Protein AF-A0A2V8TDW8-F1 (afdb_monomer_lite)

Secondary structure (DSSP, 8-state):
---SEEE----TTSSHHHHHHHHGGGTT-EEE------TTHHHHHTT-TTHHHHHHHHHHHHHHHHHHHHHH--SS---EEESS-TT--PPPHHHHHHHHHHHHHHHHT--SSEEEEE--TT--TTT-HHHHHHHHHHHHT--SEEEEE--GGG--

Radius of gyration: 25.68 Å; chains: 1; bounding box: 49×42×67 Å

Sequence (156 aa):
MKFKFLAVEGPIGVGKTSLVERLAPRFDARQVMENVENPFLEDFYRDRPAAAFQAQLFFLLNRYHQQRELAQSDLFQQLTIADYLFAKDKISEAYINEVNKAYNHFFFHYDATSLLVIDTTDIDFVQREADMDDLVERIESMDRGVQYYVPLGSRE

Structure (mmCIF, N/CA/C/O backbone):
data_AF-A0A2V8TDW8-F1
#
_entry.id   AF-A0A2V8TDW8-F1
#
loop_
_atom_site.group_PDB
_atom_site.id
_atom_site.type_symbol
_atom_site.label_atom_id
_atom_site.label_alt_id
_atom_site.label_comp_id
_atom_site.label_asym_id
_atom_site.label_entity_id
_atom_site.label_seq_id
_atom_site.pdbx_PDB_ins_code
_atom_site.Cartn_x
_atom_site.Cartn_y
_atom_site.Cartn_z
_atom_site.occupancy
_atom_site.B_iso_or_equiv
_atom_site.auth_seq_id
_atom_site.auth_comp_id
_atom_site.auth_asym_id
_atom_site.auth_atom_id
_atom_site.pdbx_PDB_model_num
ATOM 1 N N . MET A 1 1 ? -13.992 -15.525 24.371 1.00 58.62 1 MET A N 1
ATOM 2 C CA . MET A 1 1 ? -14.836 -14.493 23.716 1.00 58.62 1 MET A CA 1
ATOM 3 C C . MET A 1 1 ? -15.360 -15.029 22.384 1.00 58.62 1 MET A C 1
ATOM 5 O O . MET A 1 1 ? -14.726 -15.919 21.836 1.00 58.62 1 MET A O 1
ATOM 9 N N . LYS A 1 2 ? -16.496 -14.528 21.868 1.00 69.00 2 LYS A N 1
ATOM 10 C CA . LYS A 1 2 ? -17.091 -14.982 20.586 1.00 69.00 2 LYS A CA 1
ATOM 11 C C . LYS A 1 2 ? -16.354 -14.481 19.327 1.00 69.00 2 LYS A C 1
ATOM 13 O O . LYS A 1 2 ? -16.653 -14.957 18.241 1.00 69.00 2 LYS A O 1
ATOM 18 N N . PHE A 1 3 ? -15.408 -13.550 19.456 1.00 74.44 3 PHE A N 1
ATOM 19 C CA . PHE A 1 3 ? -14.618 -12.996 18.352 1.00 74.44 3 PHE A CA 1
ATOM 20 C C . PHE A 1 3 ? -13.190 -12.673 18.823 1.00 74.44 3 PHE A C 1
ATOM 22 O O . PHE A 1 3 ? -12.990 -12.380 20.002 1.00 74.44 3 PHE A O 1
ATOM 29 N N . LYS A 1 4 ? -12.212 -12.753 17.906 1.00 82.44 4 LYS A N 1
ATOM 30 C CA . LYS A 1 4 ? -10.792 -12.419 18.151 1.00 82.44 4 LYS A CA 1
ATOM 31 C C . LYS A 1 4 ? -10.419 -10.988 17.731 1.00 82.44 4 LYS A C 1
ATOM 33 O O . LYS A 1 4 ? -9.467 -10.429 18.265 1.00 82.44 4 LYS A O 1
ATOM 38 N N . PHE A 1 5 ? -11.178 -10.398 16.807 1.00 86.31 5 PHE A N 1
ATOM 39 C CA . PHE A 1 5 ? -10.908 -9.082 16.226 1.00 86.31 5 PHE A CA 1
ATOM 40 C C . PHE A 1 5 ? -12.135 -8.177 16.342 1.00 86.31 5 PHE A C 1
ATOM 42 O O . PHE A 1 5 ? -13.250 -8.608 16.043 1.00 86.31 5 PHE A O 1
ATOM 49 N N . LEU A 1 6 ? -11.914 -6.929 16.748 1.00 90.25 6 LEU A N 1
ATOM 50 C CA . LEU A 1 6 ? -12.888 -5.842 16.752 1.00 90.25 6 LEU A CA 1
ATOM 51 C C . LEU A 1 6 ? -12.308 -4.681 15.938 1.00 90.25 6 LEU A C 1
ATOM 53 O O . LEU A 1 6 ? -11.252 -4.166 16.286 1.00 90.25 6 LEU A O 1
ATOM 57 N N . ALA A 1 7 ? -12.983 -4.264 14.873 1.00 90.44 7 ALA A N 1
ATOM 58 C CA . ALA A 1 7 ? -12.588 -3.101 14.081 1.00 90.44 7 ALA A CA 1
ATOM 59 C C . ALA A 1 7 ? -13.579 -1.955 14.311 1.00 90.44 7 ALA A C 1
ATOM 61 O O . ALA A 1 7 ? -14.791 -2.173 14.308 1.00 90.44 7 ALA A O 1
ATOM 62 N N . VAL A 1 8 ? -13.066 -0.743 14.508 1.00 91.62 8 VAL A N 1
ATOM 63 C CA . VAL A 1 8 ? -13.853 0.488 14.607 1.00 91.62 8 VAL A CA 1
ATOM 64 C C . VAL A 1 8 ? -13.829 1.175 13.245 1.00 91.62 8 VAL A C 1
ATOM 66 O O . VAL A 1 8 ? -12.777 1.595 12.779 1.00 91.62 8 VAL A O 1
ATOM 69 N N . GLU A 1 9 ? -14.989 1.304 12.605 1.00 88.50 9 GLU A N 1
ATOM 70 C CA . GLU A 1 9 ? -15.131 1.966 11.305 1.00 88.50 9 GLU A CA 1
ATOM 71 C C . GLU A 1 9 ? -15.875 3.301 11.443 1.00 88.50 9 GLU A C 1
ATOM 73 O O . GLU A 1 9 ? -16.694 3.492 12.342 1.00 88.50 9 GLU A O 1
ATOM 78 N N . GLY A 1 10 ? -15.582 4.243 10.548 1.00 83.50 10 GLY A N 1
ATOM 79 C CA . GLY A 1 10 ? -16.252 5.535 10.493 1.00 83.50 10 GLY A CA 1
ATOM 80 C C . GLY A 1 10 ? -15.436 6.619 9.780 1.00 83.50 10 GLY A C 1
ATOM 81 O O . GLY A 1 10 ? -14.242 6.426 9.504 1.00 83.50 10 GLY A O 1
ATOM 82 N N . PRO A 1 11 ? -16.052 7.784 9.509 1.00 81.50 11 PRO A N 1
ATOM 83 C CA . PRO A 1 11 ? -15.409 8.904 8.826 1.00 81.50 11 PRO A CA 1
ATOM 84 C C . PRO A 1 11 ? -14.092 9.354 9.473 1.00 81.50 11 PRO A C 1
ATOM 86 O O . PRO A 1 11 ? -13.820 9.109 10.655 1.00 81.50 11 PRO A O 1
ATOM 89 N N . ILE A 1 12 ? -13.247 10.029 8.695 1.00 77.44 12 ILE A N 1
ATOM 90 C CA . ILE A 1 12 ? -12.029 10.665 9.213 1.00 77.44 12 ILE A CA 1
ATOM 91 C C . ILE A 1 12 ? -12.432 11.730 10.246 1.00 77.44 12 ILE A C 1
ATOM 93 O O . ILE A 1 12 ? -13.416 12.439 10.062 1.00 77.44 12 ILE A O 1
ATOM 97 N N . GLY A 1 13 ? -11.703 11.803 11.363 1.00 81.62 13 GLY A N 1
ATOM 98 C CA . GLY A 1 13 ? -11.941 12.798 12.416 1.00 81.62 13 GLY A CA 1
ATOM 99 C C . GLY A 1 13 ? -13.074 12.489 13.407 1.00 81.62 13 GLY A C 1
ATOM 100 O O . GLY A 1 13 ? -13.236 13.229 14.367 1.00 81.62 13 GLY A O 1
ATOM 101 N N . VAL A 1 14 ? -13.821 11.385 13.255 1.00 89.88 14 VAL A N 1
ATOM 102 C CA . VAL A 1 14 ? -14.959 11.054 14.150 1.00 89.88 14 VAL A CA 1
ATOM 103 C C . VAL A 1 14 ? -14.551 10.503 15.534 1.00 89.88 14 VAL A C 1
ATOM 105 O O . VAL A 1 14 ? -15.405 10.266 16.383 1.00 89.88 14 VAL A O 1
ATOM 108 N N . GLY A 1 15 ? -13.253 10.286 15.782 1.00 91.31 15 GLY A N 1
ATOM 109 C CA . GLY A 1 15 ? -12.737 9.818 17.081 1.00 91.31 15 GLY A CA 1
ATOM 110 C C . GLY A 1 15 ? -12.523 8.303 17.217 1.00 91.31 15 GLY A C 1
ATOM 111 O O . GLY A 1 15 ? -12.530 7.784 18.331 1.00 91.31 15 GLY A O 1
ATOM 112 N N . LYS A 1 16 ? -12.313 7.583 16.106 1.00 93.88 16 LYS A N 1
ATOM 113 C CA . LYS A 1 16 ? -12.060 6.125 16.099 1.00 93.88 16 LYS A CA 1
ATOM 114 C C . LYS A 1 16 ? -10.860 5.728 16.959 1.00 93.88 16 LYS A C 1
ATOM 116 O O . LYS A 1 16 ? -10.993 4.883 17.838 1.00 93.88 16 LYS A O 1
ATOM 121 N N . THR A 1 17 ? -9.729 6.397 16.747 1.00 93.25 17 THR A N 1
ATOM 122 C CA . THR A 1 17 ? -8.476 6.200 17.486 1.00 93.25 17 THR A CA 1
ATOM 123 C C . THR A 1 17 ? -8.711 6.343 18.991 1.00 93.25 17 THR A C 1
ATOM 125 O O . THR A 1 17 ? -8.442 5.418 19.752 1.00 93.25 17 THR A O 1
ATOM 128 N N . SER A 1 18 ? -9.384 7.418 19.414 1.00 94.44 18 SER A N 1
ATOM 129 C CA . SER A 1 18 ? -9.733 7.641 20.823 1.00 94.44 18 SER A CA 1
ATOM 130 C C . SER A 1 18 ? -10.680 6.587 21.404 1.00 94.44 18 SER A C 1
ATOM 132 O O . SER A 1 18 ? -10.628 6.302 22.602 1.00 94.44 18 SER A O 1
ATOM 134 N N . LEU A 1 19 ? -11.572 6.004 20.595 1.00 95.19 19 LEU A N 1
ATOM 135 C CA . LEU A 1 19 ? -12.425 4.903 21.041 1.00 95.19 19 LEU A CA 1
ATOM 136 C C . LEU A 1 19 ? -11.599 3.634 21.294 1.00 95.19 19 LEU A C 1
ATOM 138 O O . LEU A 1 19 ? -11.787 2.989 22.327 1.00 95.19 19 LEU A O 1
ATOM 142 N N . VAL A 1 20 ? -10.665 3.303 20.400 1.00 95.00 20 VAL A N 1
ATOM 143 C CA . VAL A 1 20 ? -9.769 2.145 20.551 1.00 95.00 20 VAL A CA 1
ATOM 144 C C . VAL A 1 20 ? -8.869 2.291 21.776 1.00 95.00 20 VAL A C 1
ATOM 146 O O . VAL A 1 20 ? -8.826 1.373 22.597 1.00 95.00 20 VAL A O 1
ATOM 149 N N . GLU A 1 21 ? -8.252 3.459 21.973 1.00 95.06 21 GLU A N 1
ATOM 150 C CA . GLU A 1 21 ? -7.402 3.764 23.139 1.00 95.06 21 GLU A CA 1
ATOM 151 C C . GLU A 1 21 ? -8.137 3.583 24.470 1.00 95.06 21 GLU A C 1
ATOM 153 O O . GLU A 1 21 ? -7.556 3.141 25.459 1.00 95.06 21 GLU A O 1
ATOM 158 N N . ARG A 1 22 ? -9.436 3.910 24.5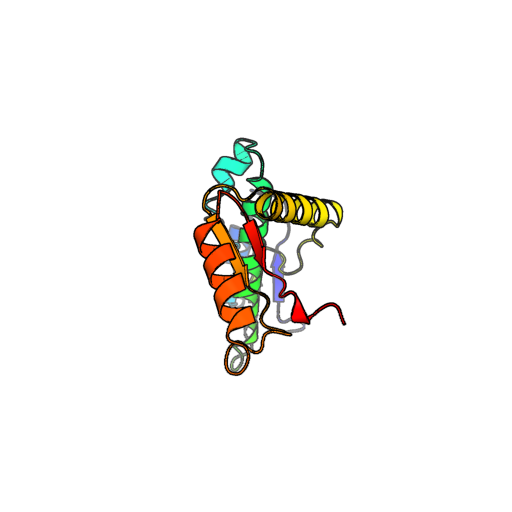10 1.00 95.44 22 ARG A N 1
ATOM 159 C CA . ARG A 1 22 ? -10.267 3.784 25.718 1.00 95.44 22 ARG A CA 1
ATOM 160 C C . ARG A 1 22 ? -10.811 2.375 25.931 1.00 95.44 22 ARG A C 1
ATOM 162 O O . ARG A 1 22 ? -11.040 1.985 27.077 1.00 95.44 22 ARG A O 1
ATOM 169 N N . LEU A 1 23 ? -11.086 1.634 24.857 1.00 94.19 23 LEU A N 1
ATOM 170 C CA . LEU A 1 23 ? -11.641 0.282 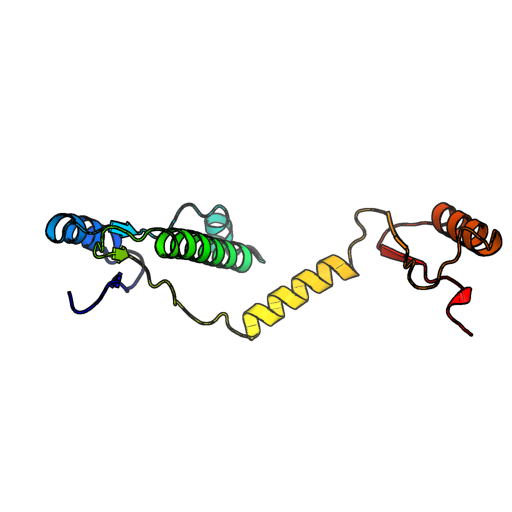24.941 1.00 94.19 23 LEU A CA 1
ATOM 171 C C . LEU A 1 23 ? -10.572 -0.754 25.262 1.00 94.19 23 LEU A C 1
ATOM 1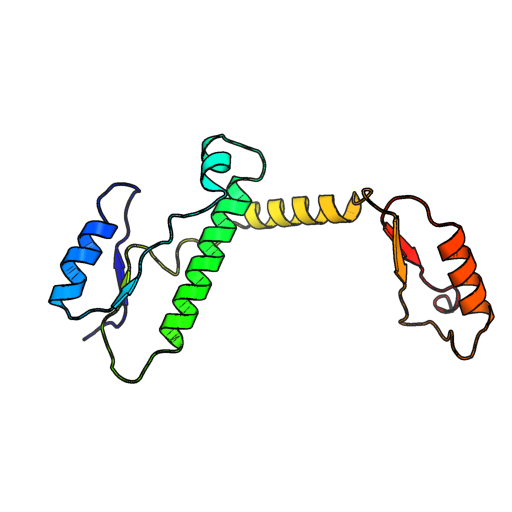73 O O . LEU A 1 23 ? -10.813 -1.625 26.093 1.00 94.19 23 LEU A O 1
ATOM 177 N N . ALA A 1 24 ? -9.403 -0.662 24.638 1.00 92.75 24 ALA A N 1
ATOM 178 C CA . ALA A 1 24 ? -8.405 -1.715 24.730 1.00 92.75 24 ALA A CA 1
ATOM 179 C C . ALA A 1 24 ? -7.919 -2.019 26.160 1.00 92.75 24 ALA A C 1
ATOM 181 O O . ALA A 1 24 ? -7.914 -3.197 26.517 1.00 92.75 24 ALA A O 1
ATOM 182 N N . PRO A 1 25 ? -7.642 -1.032 27.038 1.00 92.25 25 PRO A N 1
ATOM 183 C CA . PRO A 1 25 ? -7.264 -1.314 28.425 1.00 92.25 25 PRO A CA 1
ATOM 184 C C . PRO A 1 25 ? -8.353 -2.034 29.232 1.00 92.25 25 PRO A C 1
ATOM 186 O O . PRO A 1 25 ? -8.050 -2.765 30.167 1.00 92.25 25 PRO A O 1
ATOM 189 N N . ARG A 1 26 ? -9.636 -1.851 28.883 1.00 93.00 26 ARG A N 1
ATOM 190 C CA . ARG A 1 26 ? -10.767 -2.469 29.603 1.00 93.00 26 ARG A CA 1
ATOM 191 C C . ARG A 1 26 ? -10.926 -3.955 29.307 1.00 93.00 26 ARG A C 1
ATOM 193 O O . ARG A 1 26 ? -11.532 -4.666 30.101 1.00 93.00 26 ARG A O 1
ATOM 200 N N . PHE A 1 27 ? -10.431 -4.395 28.156 1.00 89.75 27 PHE A N 1
ATOM 201 C CA . PHE A 1 27 ? -10.498 -5.787 27.723 1.00 89.75 27 PHE A CA 1
ATOM 202 C C . PHE A 1 27 ? -9.142 -6.480 27.768 1.00 89.75 27 PHE A C 1
ATOM 204 O O . PHE A 1 27 ? -9.064 -7.616 27.309 1.00 89.75 27 PHE A O 1
ATOM 211 N N . ASP A 1 28 ? -8.113 -5.793 28.283 1.00 88.38 28 ASP A N 1
ATOM 212 C CA . ASP A 1 28 ? -6.717 -6.197 28.136 1.00 88.38 28 ASP A CA 1
ATOM 213 C C . ASP A 1 28 ? -6.467 -6.632 26.688 1.00 88.38 28 ASP A C 1
ATOM 215 O O . ASP A 1 28 ? -6.198 -7.792 26.407 1.00 88.38 28 ASP A O 1
ATOM 219 N N . ALA A 1 29 ? -6.741 -5.730 25.744 1.00 89.75 29 ALA A N 1
ATOM 220 C CA . ALA A 1 29 ? -6.725 -6.021 24.320 1.00 89.75 29 ALA A CA 1
ATOM 221 C C . ALA A 1 29 ? -5.502 -5.405 23.640 1.00 89.75 29 ALA A C 1
ATOM 223 O O . ALA A 1 29 ? -5.105 -4.275 23.936 1.00 89.75 29 ALA A O 1
ATOM 224 N N . ARG A 1 30 ? -4.961 -6.116 22.649 1.00 88.44 30 ARG A N 1
ATOM 225 C CA . ARG A 1 30 ? -3.948 -5.578 21.744 1.00 88.44 30 ARG A CA 1
ATOM 226 C C . ARG A 1 30 ? -4.563 -4.470 20.893 1.00 88.44 30 ARG A C 1
ATOM 228 O O . ARG A 1 30 ? -5.607 -4.665 20.270 1.00 88.44 30 ARG A O 1
ATOM 235 N N . GLN A 1 31 ? -3.892 -3.326 20.847 1.00 90.88 31 GLN A N 1
ATOM 236 C CA . GLN A 1 31 ? -4.272 -2.195 20.004 1.00 90.88 31 GLN A CA 1
ATOM 237 C C . GLN A 1 31 ? -3.591 -2.295 18.643 1.00 90.88 31 GLN A C 1
ATOM 239 O O . GLN A 1 31 ? -2.421 -2.671 18.556 1.00 90.88 31 GLN A O 1
ATOM 244 N N . VAL A 1 32 ? -4.322 -1.940 17.591 1.00 89.62 32 VAL A N 1
ATOM 245 C CA . VAL A 1 32 ? -3.789 -1.796 16.236 1.00 89.62 32 VAL A CA 1
ATOM 246 C C . VAL A 1 32 ? -4.309 -0.487 15.655 1.00 89.62 32 VAL A C 1
ATOM 248 O O . VAL A 1 32 ? -5.510 -0.232 15.681 1.00 89.62 32 VAL A O 1
ATOM 251 N N . MET A 1 33 ? -3.408 0.360 15.170 1.00 89.19 33 MET A N 1
ATOM 252 C CA . MET A 1 33 ? -3.753 1.697 14.687 1.00 89.19 33 MET A CA 1
ATOM 253 C C . MET A 1 33 ? -3.320 1.892 13.242 1.00 89.19 33 MET A C 1
ATOM 255 O O . MET A 1 33 ? -2.266 1.397 12.827 1.00 89.19 33 MET A O 1
ATOM 259 N N . GLU A 1 34 ? -4.136 2.612 12.475 1.00 85.44 34 GLU A N 1
ATOM 260 C CA . GLU A 1 34 ? -3.801 2.983 11.105 1.00 85.44 34 GLU A CA 1
ATOM 261 C C . GLU A 1 34 ? -2.590 3.920 11.126 1.00 85.44 34 GLU A C 1
ATOM 263 O O . GLU A 1 34 ? -2.602 4.965 11.778 1.00 85.44 34 GLU A O 1
ATOM 268 N N . ASN A 1 35 ? -1.522 3.546 10.417 1.00 79.75 35 ASN A N 1
ATOM 269 C CA . ASN A 1 35 ? -0.361 4.417 10.306 1.00 79.75 35 ASN A CA 1
ATOM 270 C C . ASN A 1 35 ? -0.703 5.608 9.402 1.00 79.75 35 ASN A C 1
ATOM 272 O O . ASN A 1 35 ? -0.810 5.453 8.184 1.00 79.75 35 ASN A O 1
ATOM 276 N N . VAL A 1 36 ? -0.854 6.784 10.010 1.00 78.00 36 VAL A N 1
ATOM 277 C CA . VAL A 1 36 ? -1.153 8.046 9.322 1.00 78.00 36 VAL A CA 1
ATOM 278 C C . VAL A 1 36 ? 0.091 8.754 8.776 1.00 78.00 36 VAL A C 1
ATOM 280 O O . VAL A 1 36 ? -0.051 9.698 8.000 1.00 78.00 36 VAL A O 1
ATOM 283 N N . GLU A 1 37 ? 1.302 8.306 9.127 1.00 84.56 37 GLU A N 1
ATOM 284 C CA . GLU A 1 37 ? 2.565 8.848 8.609 1.00 84.56 37 GLU A CA 1
ATOM 285 C C . GLU A 1 37 ? 2.825 8.333 7.194 1.00 84.56 37 GLU A C 1
ATOM 287 O O . GLU A 1 37 ? 3.619 7.425 6.952 1.00 84.56 37 GLU A O 1
ATOM 292 N N . ASN A 1 38 ? 2.103 8.903 6.239 1.00 81.25 38 ASN A N 1
ATOM 293 C CA . ASN A 1 38 ? 2.202 8.548 4.836 1.00 81.25 38 ASN A CA 1
ATOM 294 C C . ASN A 1 38 ? 2.867 9.700 4.062 1.00 81.25 38 ASN A C 1
ATOM 296 O O . ASN A 1 38 ? 2.269 10.776 3.954 1.00 81.25 38 ASN A O 1
ATOM 300 N N . PRO A 1 39 ? 4.076 9.490 3.497 1.00 84.62 39 PRO A N 1
ATOM 301 C CA . PRO A 1 39 ? 4.859 10.548 2.851 1.00 84.62 39 PRO A CA 1
ATOM 302 C C . PRO A 1 39 ? 4.190 11.112 1.591 1.00 84.62 39 PRO A C 1
ATOM 304 O O . PRO A 1 39 ? 4.597 12.154 1.091 1.00 84.62 39 PRO A O 1
ATOM 307 N N . PHE A 1 40 ? 3.151 10.446 1.084 1.00 82.44 40 PHE A N 1
ATOM 308 C CA . PHE A 1 40 ? 2.426 10.843 -0.119 1.00 82.44 40 PHE A CA 1
ATOM 309 C C . PHE A 1 40 ? 1.125 11.598 0.180 1.00 82.44 40 PHE A C 1
ATOM 311 O O . PHE A 1 40 ? 0.465 12.057 -0.750 1.00 82.44 40 PHE A O 1
ATOM 318 N N . LEU A 1 41 ? 0.730 11.744 1.454 1.00 82.19 41 LEU A N 1
ATOM 319 C CA . LEU A 1 41 ? -0.518 12.431 1.805 1.00 82.19 41 LEU A CA 1
ATOM 320 C C . LEU A 1 41 ? -0.502 13.911 1.436 1.00 82.19 41 LEU A C 1
ATOM 322 O O . LEU A 1 41 ? -1.518 14.427 0.985 1.00 82.19 41 LEU A O 1
ATOM 326 N N . GLU A 1 42 ? 0.627 14.594 1.619 1.00 84.50 42 GLU A N 1
ATOM 327 C CA . GLU A 1 42 ? 0.749 16.016 1.286 1.00 84.50 42 GLU A CA 1
ATOM 328 C C . GLU A 1 42 ? 0.506 16.256 -0.208 1.00 84.50 42 GLU A C 1
ATOM 330 O O . GLU A 1 42 ? -0.311 17.097 -0.578 1.00 84.50 42 GLU A O 1
ATOM 335 N N . ASP A 1 43 ? 1.153 15.462 -1.061 1.00 75.75 43 ASP A N 1
ATOM 336 C CA . ASP A 1 43 ? 0.975 15.525 -2.511 1.00 75.75 43 ASP A CA 1
ATOM 337 C C . ASP A 1 43 ? -0.434 15.088 -2.940 1.00 75.75 43 ASP A C 1
ATOM 339 O O . ASP A 1 43 ? -0.993 15.652 -3.882 1.00 75.75 43 ASP A O 1
ATOM 343 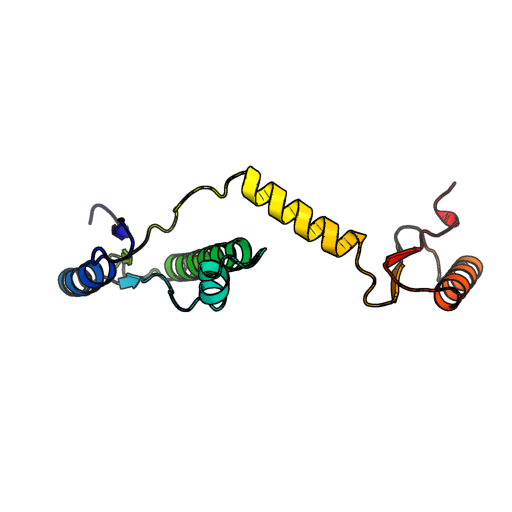N N . PHE A 1 44 ? -1.039 14.129 -2.230 1.00 76.06 44 PHE A N 1
ATOM 344 C CA . PHE A 1 44 ? -2.426 13.720 -2.449 1.00 76.06 44 PHE A CA 1
ATOM 345 C C . PHE A 1 44 ? -3.414 14.854 -2.149 1.00 76.06 44 PHE A C 1
ATOM 347 O O . PHE A 1 44 ? -4.268 15.139 -2.981 1.00 76.06 44 PHE A O 1
ATOM 354 N N . TYR A 1 45 ? -3.276 15.546 -1.012 1.00 80.06 45 TYR A N 1
ATOM 355 C CA . TYR A 1 45 ? -4.127 16.694 -0.663 1.00 80.06 45 TYR A CA 1
ATOM 356 C C . TYR A 1 45 ? -3.899 17.920 -1.557 1.00 80.06 45 TYR A C 1
ATOM 358 O O . TYR A 1 45 ? -4.735 18.821 -1.582 1.00 80.06 45 TYR A O 1
ATOM 366 N N . ARG A 1 46 ? -2.776 17.969 -2.279 1.00 84.44 46 ARG A N 1
ATOM 367 C CA . ARG A 1 46 ? -2.466 18.991 -3.290 1.00 84.44 46 ARG A CA 1
ATOM 368 C C . ARG A 1 46 ? -2.917 18.616 -4.704 1.00 84.44 46 ARG A C 1
ATOM 370 O O . ARG A 1 46 ? -2.555 19.321 -5.642 1.00 84.44 46 ARG A O 1
ATOM 377 N N . ASP A 1 47 ? -3.650 17.515 -4.870 1.00 75.00 47 ASP A N 1
ATOM 378 C CA . ASP A 1 47 ? -4.107 17.000 -6.166 1.00 75.00 47 ASP A CA 1
ATOM 379 C C . ASP A 1 47 ? -2.965 16.758 -7.175 1.00 75.00 47 ASP A C 1
ATOM 381 O O . ASP A 1 47 ? -3.132 16.895 -8.392 1.00 75.00 47 ASP A O 1
ATOM 385 N N . ARG A 1 48 ? -1.772 16.374 -6.695 1.00 69.50 48 ARG A N 1
ATOM 386 C CA . ARG A 1 48 ? -0.652 16.045 -7.584 1.00 69.50 48 ARG A CA 1
ATOM 387 C C . ARG A 1 48 ? -0.975 14.767 -8.379 1.00 69.50 48 ARG A C 1
ATOM 389 O O . ARG A 1 48 ? -1.375 13.760 -7.782 1.00 69.50 48 ARG A O 1
ATOM 396 N N . PRO A 1 49 ? -0.741 14.742 -9.706 1.00 64.94 49 PRO A N 1
ATOM 397 C CA . PRO A 1 49 ? -0.907 13.531 -10.505 1.00 64.94 49 PRO A CA 1
ATOM 398 C C . PRO A 1 49 ? -0.145 12.341 -9.902 1.00 64.94 49 PRO A C 1
ATOM 400 O O . PRO A 1 49 ? 0.995 12.487 -9.468 1.00 64.94 49 PRO A O 1
ATOM 403 N N . ALA A 1 50 ? -0.785 11.169 -9.875 1.00 68.88 50 ALA A N 1
ATOM 404 C CA . ALA A 1 50 ? -0.280 9.912 -9.303 1.00 68.88 50 ALA A CA 1
ATOM 405 C C . ALA A 1 50 ? -0.049 9.865 -7.772 1.00 68.88 50 ALA A C 1
ATOM 407 O O . ALA A 1 50 ? 0.178 8.775 -7.242 1.00 68.88 50 ALA A O 1
ATOM 408 N N . ALA A 1 51 ? -0.195 10.964 -7.024 1.00 69.69 51 ALA A N 1
ATOM 409 C CA . ALA A 1 51 ? -0.001 10.948 -5.568 1.00 69.69 51 ALA A CA 1
ATOM 410 C C . ALA A 1 51 ? -1.068 10.125 -4.828 1.00 69.69 51 ALA A C 1
ATOM 412 O O . ALA A 1 51 ? -0.766 9.420 -3.864 1.00 69.69 51 ALA A O 1
ATOM 413 N N . ALA A 1 52 ? -2.304 10.128 -5.341 1.00 72.69 52 ALA A N 1
ATOM 414 C CA . ALA A 1 52 ? -3.374 9.262 -4.846 1.00 72.69 52 ALA A CA 1
ATOM 415 C C . ALA A 1 52 ? -2.979 7.783 -4.883 1.00 72.69 52 ALA A C 1
ATOM 417 O O . ALA A 1 52 ? -3.259 7.051 -3.935 1.00 72.69 52 ALA A O 1
ATOM 418 N N . PHE A 1 53 ? -2.288 7.357 -5.948 1.00 76.12 53 PHE A N 1
ATOM 419 C CA . PHE A 1 53 ? -1.848 5.975 -6.073 1.00 76.12 53 PHE A CA 1
ATOM 420 C C . PHE A 1 53 ? -0.836 5.609 -4.985 1.00 76.12 53 PHE A C 1
ATOM 422 O O . PHE A 1 53 ? -0.996 4.616 -4.275 1.00 76.12 53 PHE A O 1
ATOM 429 N N . GLN A 1 54 ? 0.188 6.446 -4.828 1.00 75.56 54 GLN A N 1
ATOM 430 C CA . GLN A 1 54 ? 1.254 6.219 -3.858 1.00 75.56 54 GLN A CA 1
ATOM 431 C C . GLN A 1 54 ? 0.709 6.205 -2.424 1.00 75.56 54 GLN A C 1
ATOM 433 O O . GLN A 1 54 ? 1.042 5.310 -1.646 1.00 75.56 54 GLN A O 1
ATOM 438 N N . ALA A 1 55 ? -0.199 7.132 -2.097 1.00 79.50 55 ALA A N 1
ATOM 439 C CA . ALA A 1 55 ? -0.823 7.196 -0.783 1.00 79.50 55 ALA A CA 1
ATOM 440 C C . ALA A 1 55 ? -1.647 5.934 -0.477 1.00 79.50 55 ALA A C 1
ATOM 442 O O . ALA A 1 55 ? -1.492 5.336 0.588 1.00 79.50 55 ALA A O 1
ATOM 443 N N . GLN A 1 56 ? -2.486 5.495 -1.417 1.00 77.44 56 GLN A N 1
ATOM 444 C CA . GLN A 1 56 ? -3.319 4.301 -1.254 1.00 77.44 56 GLN A CA 1
ATOM 445 C C . GLN A 1 56 ? -2.486 3.011 -1.184 1.00 77.44 56 GLN A C 1
ATOM 447 O O . GLN A 1 56 ? -2.770 2.145 -0.352 1.00 77.44 56 GLN A O 1
ATOM 452 N N . LEU A 1 57 ? -1.430 2.889 -1.999 1.00 79.88 57 LEU A N 1
ATOM 453 C CA . LEU A 1 57 ? -0.516 1.745 -1.956 1.00 79.88 57 LEU A CA 1
ATOM 454 C C . LEU A 1 57 ? 0.221 1.668 -0.613 1.00 79.88 57 LEU A C 1
ATOM 456 O O . LEU A 1 57 ? 0.317 0.590 -0.029 1.00 79.88 57 LEU A O 1
ATOM 460 N N . PHE A 1 58 ? 0.685 2.803 -0.089 1.00 83.12 58 PHE A N 1
ATOM 461 C CA . PHE A 1 58 ? 1.341 2.867 1.215 1.00 83.12 58 PHE A CA 1
ATOM 462 C C . PHE A 1 58 ? 0.424 2.369 2.343 1.00 83.12 58 PHE A C 1
ATOM 464 O O . PHE A 1 58 ? 0.816 1.500 3.124 1.00 83.12 58 PHE A O 1
ATOM 471 N N . PHE A 1 59 ? -0.829 2.840 2.391 1.00 83.44 59 PHE A N 1
ATOM 472 C CA . PHE A 1 59 ? -1.805 2.351 3.371 1.00 83.44 59 PHE A CA 1
ATOM 473 C C . PHE A 1 59 ? -2.083 0.854 3.219 1.00 83.44 59 PHE A C 1
ATOM 475 O O . PHE A 1 59 ? -2.203 0.147 4.216 1.00 83.44 59 PHE A O 1
ATOM 482 N N . LEU A 1 60 ? -2.195 0.347 1.989 1.00 83.06 60 LEU A N 1
ATOM 483 C CA . LEU A 1 60 ? -2.407 -1.079 1.741 1.00 83.06 60 LEU A CA 1
ATOM 484 C C . LEU A 1 60 ? -1.246 -1.933 2.270 1.00 83.06 60 LEU A C 1
ATOM 486 O O . LEU A 1 60 ? -1.484 -2.913 2.977 1.00 83.06 60 LEU A O 1
ATOM 490 N N . LEU A 1 61 ? -0.005 -1.556 1.952 1.00 84.06 61 LEU A N 1
ATOM 491 C CA . LEU A 1 61 ? 1.186 -2.293 2.376 1.00 84.06 61 LEU A CA 1
ATOM 492 C C . LEU A 1 61 ? 1.335 -2.282 3.901 1.00 84.06 61 LEU A C 1
ATOM 494 O O . LEU A 1 61 ? 1.548 -3.340 4.493 1.00 84.06 61 LEU A O 1
ATOM 498 N N . ASN A 1 62 ? 1.127 -1.135 4.552 1.00 85.00 62 ASN A N 1
ATOM 499 C CA . ASN A 1 62 ? 1.147 -1.050 6.015 1.00 85.00 62 ASN A CA 1
ATOM 500 C C . ASN A 1 62 ? 0.101 -1.966 6.659 1.00 85.00 62 ASN A C 1
ATOM 502 O O . ASN A 1 62 ? 0.424 -2.713 7.584 1.00 85.00 62 ASN A O 1
ATOM 506 N N . ARG A 1 63 ? -1.136 -1.972 6.141 1.00 84.69 63 ARG A N 1
ATOM 507 C CA . ARG A 1 63 ? -2.197 -2.865 6.636 1.00 84.69 63 ARG A CA 1
ATOM 508 C C . ARG A 1 63 ? -1.823 -4.340 6.473 1.00 84.69 63 ARG A C 1
ATOM 510 O O . ARG A 1 63 ? -2.058 -5.125 7.391 1.00 84.69 63 ARG A O 1
ATOM 517 N N . TYR A 1 64 ? -1.217 -4.711 5.343 1.00 83.38 64 TYR A N 1
ATOM 518 C CA . TYR A 1 64 ? -0.748 -6.075 5.091 1.00 83.38 64 TYR A CA 1
ATOM 519 C C . TYR A 1 64 ? 0.359 -6.499 6.065 1.00 83.38 64 TYR A C 1
ATOM 521 O O . TYR A 1 64 ? 0.285 -7.588 6.638 1.00 83.38 64 TYR A O 1
ATOM 529 N N . HIS A 1 65 ? 1.355 -5.640 6.301 1.00 84.19 65 HIS A N 1
ATOM 530 C CA . HIS A 1 65 ? 2.426 -5.914 7.262 1.00 84.19 65 HIS A CA 1
ATOM 531 C C . HIS A 1 65 ? 1.882 -6.104 8.683 1.00 84.19 65 HIS A C 1
ATOM 533 O O . HIS A 1 65 ? 2.155 -7.135 9.299 1.00 84.19 65 HIS A O 1
ATOM 539 N N . GLN A 1 66 ? 1.022 -5.195 9.154 1.00 83.06 66 GLN A N 1
ATOM 540 C CA . GLN A 1 66 ? 0.392 -5.312 10.473 1.00 83.06 66 GLN A CA 1
ATOM 541 C C . GLN A 1 66 ? -0.443 -6.598 10.603 1.00 83.06 66 GLN A C 1
ATOM 543 O O . GLN A 1 66 ? -0.363 -7.297 11.613 1.00 83.06 66 GLN A O 1
ATOM 548 N N . GLN A 1 67 ? -1.205 -6.974 9.568 1.00 79.88 67 GLN A N 1
ATOM 549 C CA . GLN A 1 67 ? -1.981 -8.219 9.572 1.00 79.88 67 GLN A CA 1
ATOM 550 C C . GLN A 1 67 ? -1.090 -9.467 9.659 1.00 79.88 67 GLN A C 1
ATOM 552 O O . GLN A 1 67 ? -1.435 -10.423 10.358 1.00 79.88 67 GLN A O 1
ATOM 557 N N . ARG A 1 68 ? 0.057 -9.479 8.970 1.00 82.00 68 ARG A N 1
ATOM 558 C CA . ARG A 1 68 ? 1.003 -10.601 9.044 1.00 82.00 68 ARG A CA 1
ATOM 559 C C . ARG A 1 68 ? 1.611 -10.753 10.432 1.00 82.00 68 ARG A C 1
ATOM 561 O O . ARG A 1 68 ? 1.691 -11.875 10.924 1.00 82.00 68 ARG A O 1
ATOM 568 N N . GLU A 1 69 ? 1.985 -9.650 11.072 1.00 80.94 69 GLU A N 1
ATOM 569 C CA . GLU A 1 69 ? 2.500 -9.667 12.446 1.00 80.94 69 GLU A CA 1
ATOM 570 C C . GLU A 1 69 ? 1.455 -10.188 13.441 1.00 80.94 69 GLU A C 1
ATOM 572 O O . GLU A 1 69 ? 1.780 -10.965 14.342 1.00 80.94 69 GLU A O 1
ATOM 577 N N . LEU A 1 70 ? 0.184 -9.811 13.255 1.00 77.69 70 LEU A N 1
ATOM 578 C CA . LEU A 1 70 ? -0.939 -10.314 14.053 1.00 77.69 70 LEU A CA 1
ATOM 579 C C . LEU A 1 70 ? -1.167 -11.817 13.859 1.00 77.69 70 LEU A C 1
ATOM 581 O O . LEU A 1 70 ? -1.478 -12.511 14.820 1.00 77.69 70 LEU A O 1
ATOM 585 N N . ALA A 1 71 ? -0.998 -12.335 12.641 1.00 73.31 71 ALA A N 1
ATOM 586 C CA . ALA A 1 71 ? -1.167 -13.759 12.353 1.00 73.31 71 ALA A CA 1
ATOM 587 C C . ALA A 1 71 ? -0.045 -14.638 12.938 1.00 73.31 71 ALA A C 1
ATOM 589 O O . ALA A 1 71 ? -0.270 -15.816 13.202 1.00 73.31 71 ALA A O 1
ATOM 590 N N . GLN A 1 72 ? 1.158 -14.086 13.127 1.00 67.44 72 GLN A N 1
ATOM 591 C CA . GLN A 1 72 ? 2.314 -14.823 13.654 1.00 67.44 72 GLN A CA 1
ATOM 592 C C . GLN A 1 72 ? 2.354 -14.914 15.185 1.00 67.44 72 GLN A C 1
ATOM 594 O O . GLN A 1 72 ? 3.086 -15.739 15.727 1.00 67.44 72 GLN A O 1
ATOM 599 N N . SER A 1 73 ? 1.586 -14.086 15.892 1.00 61.06 73 SER A N 1
ATOM 600 C CA . SER A 1 73 ? 1.606 -14.020 17.353 1.00 61.06 73 SER A CA 1
ATOM 601 C C . SER A 1 73 ? 0.430 -14.798 17.951 1.00 61.06 73 SER A C 1
ATOM 603 O O . SER A 1 73 ? -0.634 -14.230 18.164 1.00 61.06 73 SER A O 1
ATOM 605 N N . ASP A 1 74 ? 0.605 -16.094 18.250 1.00 59.72 74 ASP A N 1
ATOM 606 C CA . ASP A 1 74 ? -0.378 -16.828 19.067 1.00 59.72 74 ASP A CA 1
ATOM 607 C C . ASP A 1 74 ? 0.298 -17.788 20.070 1.00 59.72 74 ASP A C 1
ATOM 609 O O . ASP A 1 74 ? 0.852 -18.827 19.712 1.00 59.72 74 ASP A O 1
ATOM 613 N N . LEU A 1 75 ? 0.215 -17.423 21.354 1.00 52.09 75 LEU A N 1
ATOM 614 C CA . LEU A 1 75 ? 0.238 -18.375 22.478 1.00 52.09 75 LEU A CA 1
ATOM 615 C C . LEU A 1 75 ? -0.696 -17.923 23.618 1.00 52.09 75 LEU A C 1
ATOM 617 O O . LEU A 1 75 ? -1.217 -18.755 24.355 1.00 52.09 75 LEU A O 1
ATOM 621 N N . PHE A 1 76 ? -0.983 -16.621 23.722 1.00 57.19 76 PHE A N 1
ATOM 622 C CA . PHE A 1 76 ? -1.963 -16.060 24.650 1.00 57.19 76 PHE A CA 1
ATOM 623 C C . PHE A 1 76 ? -3.062 -15.371 23.837 1.00 57.19 76 PHE A C 1
ATOM 625 O O . PHE A 1 76 ? -2.840 -14.310 23.263 1.00 57.19 76 PHE A O 1
ATOM 632 N N . GLN A 1 77 ? -4.236 -16.000 23.735 1.00 59.97 77 GLN A N 1
ATOM 633 C CA . GLN A 1 77 ? -5.365 -15.494 22.946 1.00 59.97 77 GLN A CA 1
ATOM 634 C C . GLN A 1 77 ? -5.921 -14.187 23.536 1.00 59.97 77 GLN A C 1
ATOM 636 O O . GLN A 1 77 ? -6.864 -14.202 24.327 1.00 59.97 77 GLN A O 1
ATOM 641 N N . GLN A 1 78 ? -5.348 -13.056 23.133 1.00 73.00 78 GLN A N 1
ATOM 642 C CA . GLN A 1 78 ? -5.787 -11.715 23.510 1.00 73.00 78 GLN A CA 1
ATOM 643 C C . GLN A 1 78 ? -6.750 -11.152 22.451 1.00 73.00 78 GLN A C 1
ATOM 645 O O . GLN A 1 78 ? -6.597 -11.400 21.252 1.00 73.00 78 GLN A O 1
ATOM 650 N N . LEU A 1 79 ? -7.767 -10.397 22.876 1.00 87.31 79 LEU A N 1
ATOM 651 C CA . LEU A 1 79 ? -8.624 -9.644 21.955 1.00 87.31 79 LEU A CA 1
ATOM 652 C C . LEU A 1 79 ? -7.768 -8.610 21.205 1.00 87.31 79 LEU A C 1
ATOM 654 O O . LEU A 1 79 ? -6.943 -7.947 21.824 1.00 87.31 79 LEU A O 1
ATOM 658 N N . THR A 1 80 ? -7.974 -8.438 19.898 1.00 88.69 80 THR A N 1
ATOM 659 C CA . THR A 1 80 ? -7.382 -7.329 19.130 1.00 88.69 80 THR A CA 1
ATOM 660 C C . THR A 1 80 ? -8.452 -6.300 18.785 1.00 88.69 80 THR A C 1
ATOM 662 O O . THR A 1 80 ? -9.510 -6.664 18.266 1.00 88.69 80 THR A O 1
ATOM 665 N N . ILE A 1 81 ? -8.172 -5.023 19.047 1.00 91.44 81 ILE A N 1
ATOM 666 C CA . ILE A 1 81 ? -9.038 -3.896 18.688 1.00 91.44 81 ILE A CA 1
ATOM 667 C C . ILE A 1 81 ? -8.276 -2.961 17.742 1.00 91.44 81 ILE A C 1
ATOM 669 O O . ILE A 1 81 ? -7.196 -2.484 18.088 1.00 91.44 81 ILE A O 1
ATOM 673 N N . ALA A 1 82 ? -8.848 -2.705 16.564 1.00 91.06 82 ALA A N 1
ATOM 674 C CA . ALA A 1 82 ? -8.274 -1.856 15.524 1.00 91.06 82 ALA A CA 1
ATOM 675 C C . ALA A 1 82 ? -9.138 -0.619 15.238 1.00 91.06 82 ALA A C 1
ATOM 677 O O . ALA A 1 82 ? -10.366 -0.707 15.301 1.00 91.06 82 ALA A O 1
ATOM 678 N N . ASP A 1 83 ? -8.526 0.520 14.897 1.00 91.12 83 ASP A N 1
ATOM 679 C CA . ASP A 1 83 ? -9.244 1.763 14.539 1.00 91.12 83 ASP A CA 1
ATOM 680 C C . ASP A 1 83 ? -9.543 1.912 13.035 1.00 91.12 83 ASP A C 1
ATOM 682 O O . ASP A 1 83 ? -10.064 2.939 12.584 1.00 91.12 83 ASP A O 1
ATOM 686 N N . TYR A 1 84 ? -9.249 0.854 12.279 1.00 85.31 84 TYR A N 1
ATOM 687 C CA . TYR A 1 84 ? -9.532 0.708 10.861 1.00 85.31 84 TYR A CA 1
ATOM 688 C C . TYR A 1 84 ? -9.898 -0.747 10.527 1.00 85.31 84 TYR A C 1
ATOM 690 O O . TYR A 1 84 ? -9.630 -1.686 11.283 1.00 85.31 84 TYR A O 1
ATOM 698 N N . LEU A 1 85 ? -10.512 -0.947 9.359 1.00 83.31 85 LEU A N 1
ATOM 699 C CA . LEU A 1 85 ? -10.847 -2.270 8.840 1.00 83.31 85 LEU A CA 1
ATOM 700 C C . LEU A 1 85 ? -9.679 -2.830 8.010 1.00 83.31 85 LEU A C 1
ATOM 702 O O . LEU A 1 85 ? -9.275 -2.232 7.013 1.00 83.31 85 LEU A O 1
ATOM 706 N N . PHE A 1 86 ? -9.160 -4.007 8.370 1.00 71.81 86 PHE A N 1
ATOM 707 C CA . PHE A 1 86 ? -8.118 -4.679 7.5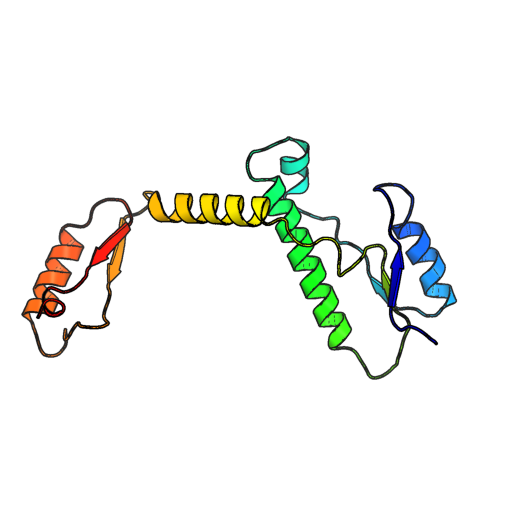76 1.00 71.81 86 PHE A CA 1
ATOM 708 C C . PHE A 1 86 ? -8.597 -4.960 6.148 1.00 71.81 86 PHE A C 1
ATOM 710 O O . PHE A 1 86 ? -7.937 -4.586 5.180 1.00 71.81 86 PHE A O 1
ATOM 717 N N . ALA A 1 87 ? -9.801 -5.523 6.024 1.00 68.12 87 ALA A N 1
ATOM 718 C CA . ALA A 1 87 ? -10.473 -5.802 4.759 1.00 68.12 87 ALA A CA 1
ATOM 719 C C . ALA A 1 87 ? -11.245 -4.582 4.215 1.00 68.12 87 ALA A C 1
ATOM 721 O O . ALA A 1 87 ? -12.393 -4.707 3.795 1.00 68.12 87 ALA A O 1
ATOM 722 N N . LYS A 1 88 ? -10.641 -3.390 4.264 1.00 64.12 88 LYS A N 1
ATOM 723 C CA . LYS A 1 88 ? -11.223 -2.183 3.666 1.00 64.12 88 LYS A CA 1
ATOM 724 C C . LYS A 1 88 ? -11.025 -2.208 2.154 1.00 64.12 88 LYS A C 1
ATOM 726 O O . LYS A 1 88 ? -9.874 -2.267 1.720 1.00 64.12 88 LYS A O 1
ATOM 731 N N . ASP A 1 89 ? -12.157 -2.152 1.451 1.00 58.44 89 ASP A N 1
ATOM 732 C CA . ASP A 1 89 ? -12.393 -1.955 0.017 1.00 58.44 89 ASP A CA 1
ATOM 733 C C . ASP A 1 89 ? -11.523 -2.759 -0.958 1.00 58.44 89 ASP A C 1
ATOM 735 O O . ASP A 1 89 ? -10.294 -2.707 -0.968 1.00 58.44 89 ASP A O 1
ATOM 739 N N . LYS A 1 90 ? -12.186 -3.478 -1.871 1.00 61.62 90 LYS A N 1
ATOM 740 C CA . LYS A 1 90 ? -11.505 -4.035 -3.042 1.00 61.62 90 LYS A CA 1
ATOM 741 C C . LYS A 1 90 ? -10.947 -2.870 -3.852 1.00 61.62 90 LYS A C 1
ATOM 743 O O . LYS A 1 90 ? -11.684 -1.937 -4.170 1.00 61.62 90 LYS A O 1
ATOM 748 N N . ILE A 1 91 ? -9.667 -2.941 -4.205 1.00 67.00 91 ILE A N 1
ATOM 749 C CA . ILE A 1 91 ? -9.080 -1.999 -5.157 1.00 67.00 91 ILE A CA 1
ATOM 750 C C . ILE A 1 91 ? -9.927 -2.058 -6.431 1.00 67.00 91 ILE A C 1
ATOM 752 O O . ILE A 1 91 ? -10.175 -3.149 -6.953 1.00 67.00 91 ILE A O 1
ATOM 756 N N . SER A 1 92 ? -10.427 -0.910 -6.891 1.00 71.56 92 SER A N 1
ATOM 757 C CA . SER A 1 92 ? -11.281 -0.886 -8.074 1.00 71.56 92 SER A CA 1
ATOM 758 C C . SER A 1 92 ? -10.485 -1.326 -9.300 1.00 71.56 92 SER A C 1
ATOM 760 O O . SER A 1 92 ? -9.301 -1.019 -9.444 1.00 71.56 92 SER A O 1
ATOM 762 N N . GLU A 1 93 ? -11.145 -2.032 -10.212 1.00 70.75 93 GLU A N 1
ATOM 763 C CA . GLU A 1 93 ? -10.530 -2.455 -11.471 1.00 70.75 93 GLU A CA 1
ATOM 764 C C . GLU A 1 93 ? -10.020 -1.253 -12.278 1.00 70.75 93 GLU A C 1
ATOM 766 O O . GLU A 1 93 ? -8.927 -1.292 -12.833 1.00 70.75 93 GLU A O 1
ATOM 771 N N . ALA A 1 94 ? -10.764 -0.142 -12.259 1.00 72.12 94 ALA A N 1
ATOM 772 C CA . ALA A 1 94 ? -10.347 1.116 -12.870 1.00 72.12 94 ALA A CA 1
ATOM 773 C C . ALA A 1 94 ? -9.002 1.605 -12.313 1.00 72.12 94 ALA A C 1
ATOM 775 O O . ALA A 1 94 ? -8.118 1.976 -13.077 1.00 72.12 94 ALA A O 1
ATOM 776 N N . TYR A 1 95 ? -8.822 1.551 -10.993 1.00 72.12 95 TYR A N 1
ATOM 777 C CA . TYR A 1 95 ? -7.569 1.942 -10.362 1.00 72.12 95 TYR A CA 1
ATOM 778 C C . TYR A 1 95 ? -6.426 0.986 -10.726 1.00 72.12 95 TYR A C 1
ATOM 780 O O . TYR A 1 95 ? -5.356 1.453 -11.099 1.00 72.12 95 TYR A O 1
ATOM 788 N N . ILE A 1 96 ? -6.645 -0.335 -10.704 1.00 74.06 96 ILE A N 1
ATOM 789 C CA . ILE A 1 96 ? -5.635 -1.311 -11.160 1.00 74.06 96 ILE A CA 1
ATOM 790 C C . ILE A 1 96 ? -5.231 -1.050 -12.618 1.00 74.06 96 ILE A C 1
ATOM 792 O O . ILE A 1 96 ? -4.047 -1.093 -12.951 1.00 74.06 96 ILE A O 1
ATOM 796 N N . ASN A 1 97 ? -6.192 -0.721 -13.480 1.00 71.62 97 ASN A N 1
ATOM 797 C CA . ASN A 1 97 ? -5.924 -0.403 -14.877 1.00 71.62 97 ASN A CA 1
ATOM 798 C C . ASN A 1 97 ? -5.092 0.873 -15.040 1.00 71.62 97 ASN A C 1
ATOM 800 O O . ASN A 1 97 ? -4.170 0.882 -15.851 1.00 71.62 97 ASN A O 1
ATOM 804 N N . GLU A 1 98 ? -5.355 1.927 -14.265 1.00 74.81 98 GLU A N 1
ATOM 805 C CA . GLU A 1 98 ? -4.531 3.144 -14.294 1.00 74.81 98 GLU A CA 1
ATOM 806 C C . GLU A 1 98 ? -3.093 2.887 -13.825 1.00 74.81 98 GLU A C 1
ATOM 808 O O . GLU A 1 98 ? -2.143 3.398 -14.415 1.00 74.81 98 GLU A O 1
ATOM 813 N N . VAL A 1 99 ? -2.908 2.022 -12.828 1.00 74.44 99 VAL A N 1
ATOM 814 C CA . VAL A 1 99 ? -1.576 1.614 -12.355 1.00 74.44 99 VAL A CA 1
ATOM 815 C C . VAL A 1 99 ? -0.828 0.833 -13.421 1.00 74.44 99 VAL A C 1
ATOM 817 O O . VAL A 1 99 ? 0.328 1.139 -13.706 1.00 74.44 99 VAL A O 1
ATOM 820 N N . ASN A 1 100 ? -1.495 -0.131 -14.054 1.00 69.88 100 ASN A N 1
ATOM 821 C CA . ASN A 1 100 ? -0.922 -0.881 -15.165 1.00 69.88 100 ASN A CA 1
ATOM 822 C C . ASN A 1 100 ? -0.548 0.044 -16.328 1.00 69.88 100 ASN A C 1
ATOM 824 O O . ASN A 1 100 ? 0.521 -0.117 -16.910 1.00 69.88 100 ASN A O 1
ATOM 828 N N . LYS A 1 101 ? -1.373 1.049 -16.649 1.00 70.31 101 LYS A N 1
ATOM 829 C CA . LYS A 1 101 ? -1.042 2.050 -17.675 1.00 70.31 101 LYS A CA 1
ATOM 830 C C . LYS A 1 101 ? 0.188 2.868 -17.297 1.00 70.31 101 LYS A C 1
ATOM 832 O O . LYS A 1 101 ? 1.068 3.024 -18.135 1.00 70.31 101 LYS A O 1
ATOM 837 N N . ALA A 1 102 ? 0.267 3.363 -16.062 1.00 71.50 102 ALA A N 1
ATOM 838 C CA . ALA A 1 102 ? 1.411 4.139 -15.589 1.00 71.50 102 ALA A CA 1
ATOM 839 C C . ALA A 1 102 ? 2.705 3.307 -15.589 1.00 71.50 102 ALA A C 1
ATOM 841 O O . ALA A 1 102 ? 3.742 3.778 -16.053 1.00 71.50 102 ALA A O 1
ATOM 842 N N . TYR A 1 103 ? 2.628 2.054 -15.135 1.00 66.81 103 TYR A N 1
ATOM 843 C CA . TYR A 1 103 ? 3.743 1.107 -15.150 1.00 66.81 103 TYR A CA 1
ATOM 844 C C . TYR A 1 103 ? 4.206 0.792 -16.579 1.00 66.81 103 TYR A C 1
ATOM 846 O O . TYR A 1 103 ? 5.389 0.918 -16.889 1.00 66.81 103 TYR A O 1
ATOM 854 N N . ASN A 1 104 ? 3.269 0.463 -17.474 1.00 62.06 104 ASN A N 1
ATOM 855 C CA . ASN A 1 104 ? 3.565 0.219 -18.884 1.00 62.06 104 ASN A CA 1
ATOM 856 C C . ASN A 1 104 ? 4.153 1.468 -19.547 1.00 62.06 104 ASN A C 1
ATOM 858 O O . ASN A 1 104 ? 5.119 1.360 -20.291 1.00 62.06 104 ASN A O 1
ATOM 862 N N . HIS A 1 105 ? 3.621 2.660 -19.265 1.00 66.38 105 HIS A N 1
ATOM 863 C CA . HIS A 1 105 ? 4.154 3.906 -19.811 1.00 66.38 105 HIS A CA 1
ATOM 864 C C . HIS A 1 105 ? 5.606 4.130 -19.383 1.00 66.38 105 HIS A C 1
ATOM 866 O O . HIS A 1 105 ? 6.437 4.380 -20.250 1.00 66.38 105 HIS A O 1
ATOM 872 N N . PHE A 1 106 ? 5.914 3.975 -18.090 1.00 67.25 106 PHE A N 1
ATOM 873 C CA . PHE A 1 106 ? 7.284 4.052 -17.581 1.00 67.25 106 PHE A CA 1
ATOM 874 C C . PHE A 1 106 ? 8.211 3.064 -18.293 1.00 67.25 106 PHE A C 1
ATOM 876 O O . PHE A 1 106 ? 9.296 3.451 -18.702 1.00 67.25 106 PHE A O 1
ATOM 883 N N . PHE A 1 107 ? 7.784 1.814 -18.478 1.00 58.75 107 PHE A N 1
ATOM 884 C CA . PHE A 1 107 ? 8.612 0.782 -19.100 1.00 58.75 107 PHE A CA 1
ATOM 885 C C . PHE A 1 107 ? 8.809 0.992 -20.611 1.00 58.75 107 PHE A C 1
ATOM 887 O O . PHE A 1 107 ? 9.930 0.902 -21.103 1.00 58.75 107 PHE A O 1
ATOM 894 N N . PHE A 1 108 ? 7.743 1.314 -21.351 1.00 58.56 108 PHE A N 1
ATOM 895 C CA . PHE A 1 108 ? 7.805 1.532 -22.803 1.00 58.56 108 PHE A CA 1
ATOM 896 C C . PHE A 1 108 ? 8.493 2.846 -23.195 1.00 58.56 108 PHE A C 1
ATOM 898 O O . PHE A 1 108 ? 9.021 2.934 -24.299 1.00 58.56 108 PHE A O 1
ATOM 905 N N . HIS A 1 109 ? 8.491 3.853 -22.317 1.00 64.19 109 HIS A N 1
ATOM 906 C CA . HIS A 1 109 ? 9.118 5.158 -22.563 1.00 64.19 109 HIS A CA 1
ATOM 907 C C . HIS A 1 109 ? 10.349 5.388 -21.683 1.00 64.19 109 HIS A C 1
ATOM 909 O O . HIS A 1 109 ? 10.774 6.528 -21.516 1.00 64.19 109 HIS A O 1
ATOM 915 N N . TYR A 1 110 ? 10.920 4.334 -21.095 1.00 65.38 110 TYR A N 1
ATOM 916 C CA . TYR A 1 110 ? 12.169 4.460 -20.358 1.00 65.38 110 TYR A CA 1
ATOM 917 C C . TYR A 1 110 ? 13.288 4.833 -21.336 1.00 65.38 110 TYR A C 1
ATOM 919 O O . TYR A 1 110 ? 13.743 3.991 -22.106 1.00 65.38 110 TYR A O 1
ATOM 927 N N . ASP A 1 111 ? 13.715 6.094 -21.315 1.00 67.94 111 ASP A N 1
ATOM 928 C CA . ASP A 1 111 ? 14.773 6.654 -22.168 1.00 67.94 111 ASP A CA 1
ATOM 929 C C . ASP A 1 111 ? 15.912 7.311 -21.366 1.00 67.94 111 ASP A C 1
ATOM 931 O O . ASP A 1 111 ? 16.875 7.829 -21.939 1.00 67.94 111 ASP A O 1
ATOM 935 N N . ALA A 1 112 ? 15.818 7.262 -20.031 1.00 67.69 112 ALA A N 1
ATOM 936 C CA . ALA A 1 112 ? 16.749 7.906 -19.110 1.00 67.69 112 ALA A CA 1
ATOM 937 C C . ALA A 1 112 ? 18.175 7.341 -19.209 1.00 67.69 112 ALA A C 1
ATOM 939 O O . ALA A 1 112 ? 19.143 8.072 -18.991 1.00 67.69 112 ALA A O 1
ATOM 940 N N . THR A 1 113 ? 18.308 6.055 -19.538 1.00 73.69 113 THR A N 1
ATOM 941 C CA . THR A 1 113 ? 19.586 5.401 -19.829 1.00 73.69 113 THR A CA 1
ATOM 942 C C . THR A 1 113 ? 19.428 4.409 -20.978 1.00 73.69 113 THR A C 1
ATOM 944 O O . THR A 1 113 ? 18.324 3.985 -21.324 1.00 73.69 113 THR A O 1
ATOM 947 N N . SER A 1 114 ? 20.554 4.049 -21.584 1.00 82.00 114 SER A N 1
ATOM 948 C CA . SER A 1 114 ? 20.648 2.943 -22.531 1.00 82.00 114 SER A CA 1
ATOM 949 C C . SER A 1 114 ? 20.560 1.615 -21.769 1.00 82.00 114 SER A C 1
ATOM 951 O O . SER A 1 114 ? 21.400 1.348 -20.908 1.00 82.00 114 SER A O 1
ATOM 953 N N . LEU A 1 115 ? 19.551 0.791 -22.065 1.00 82.50 115 LEU A N 1
ATOM 954 C CA . LEU A 1 115 ? 19.345 -0.529 -21.457 1.00 82.50 115 LEU A CA 1
ATOM 955 C C . LEU A 1 115 ? 19.233 -1.593 -22.554 1.00 82.50 115 LEU A C 1
ATOM 957 O O . LEU A 1 115 ? 18.281 -1.573 -23.330 1.00 82.50 115 LEU A O 1
ATOM 961 N N . LEU A 1 116 ? 20.175 -2.540 -22.598 1.00 85.56 116 LEU A N 1
ATOM 962 C CA . LEU A 1 116 ? 20.085 -3.722 -23.459 1.00 85.56 116 LEU A CA 1
ATOM 963 C C . LEU A 1 116 ? 19.613 -4.910 -22.635 1.00 85.56 116 LEU A C 1
ATOM 965 O O . LEU A 1 116 ? 20.266 -5.310 -21.672 1.00 85.56 116 LEU A O 1
ATOM 969 N N . VAL A 1 117 ? 18.480 -5.478 -23.029 1.00 84.31 117 VAL A N 1
ATOM 970 C CA . VAL A 1 117 ? 17.965 -6.730 -22.482 1.00 84.31 117 VAL A CA 1
ATOM 971 C C . VAL A 1 117 ? 18.399 -7.859 -23.412 1.00 84.31 117 VAL A C 1
ATOM 973 O O . VAL A 1 117 ? 18.005 -7.889 -24.577 1.00 84.31 117 VAL A O 1
ATOM 976 N N . ILE A 1 118 ? 19.230 -8.766 -22.901 1.00 83.69 118 ILE A N 1
ATOM 977 C CA . ILE A 1 118 ? 19.736 -9.929 -23.637 1.00 83.69 118 ILE A CA 1
ATOM 978 C C . ILE A 1 118 ? 18.850 -11.123 -23.287 1.00 83.69 118 ILE A C 1
ATOM 980 O O . ILE A 1 118 ? 18.835 -11.559 -22.134 1.00 83.69 118 ILE A O 1
ATOM 984 N N . ASP A 1 119 ? 18.116 -11.645 -24.268 1.00 79.56 119 ASP A N 1
ATOM 985 C CA . ASP A 1 119 ? 17.423 -12.922 -24.119 1.00 79.56 119 ASP A CA 1
ATOM 986 C C . ASP A 1 119 ? 18.400 -14.064 -24.418 1.00 79.56 119 ASP A C 1
ATOM 988 O O . ASP A 1 119 ? 18.828 -14.259 -25.555 1.00 79.56 119 ASP A O 1
ATOM 992 N N . THR A 1 120 ? 18.782 -14.809 -23.381 1.00 76.88 120 THR A N 1
ATOM 993 C CA . THR A 1 120 ? 19.725 -15.927 -23.504 1.00 76.88 120 THR A CA 1
ATOM 994 C C . THR A 1 120 ? 19.034 -17.262 -23.753 1.00 76.88 120 THR A C 1
ATOM 996 O O . THR A 1 120 ? 19.708 -18.286 -23.705 1.00 76.88 120 THR A O 1
ATOM 999 N N . THR A 1 121 ? 17.712 -17.285 -23.950 1.00 75.75 121 THR A N 1
ATOM 1000 C CA . THR A 1 121 ? 16.936 -18.533 -24.046 1.00 75.75 121 THR A CA 1
ATOM 1001 C C . THR A 1 121 ? 17.461 -19.448 -25.158 1.00 75.75 121 THR A C 1
ATOM 1003 O O . THR A 1 121 ? 17.576 -20.649 -24.931 1.00 75.75 121 THR A O 1
ATOM 1006 N N . ASP A 1 122 ? 17.885 -18.869 -26.288 1.00 67.44 122 ASP A N 1
ATOM 1007 C CA . ASP A 1 122 ? 18.372 -19.601 -27.469 1.00 67.44 122 ASP A CA 1
ATOM 1008 C C . ASP A 1 122 ? 19.818 -19.226 -27.882 1.00 67.44 122 ASP A C 1
ATOM 1010 O O . ASP A 1 122 ? 20.245 -19.502 -29.009 1.00 67.44 122 ASP A O 1
ATOM 1014 N N . ILE A 1 123 ? 20.595 -18.576 -26.999 1.00 66.38 123 ILE A N 1
ATOM 1015 C CA . ILE A 1 123 ? 22.008 -18.254 -27.283 1.00 66.38 123 ILE A CA 1
ATOM 1016 C C . ILE A 1 123 ? 22.902 -19.447 -26.943 1.00 66.38 123 ILE A C 1
ATOM 1018 O O . ILE A 1 123 ? 22.839 -19.960 -25.827 1.00 66.38 123 ILE A O 1
ATOM 1022 N N . ASP A 1 124 ? 23.828 -19.799 -27.845 1.00 68.50 124 ASP A N 1
ATOM 1023 C CA . ASP A 1 124 ? 24.976 -20.647 -27.492 1.00 68.50 124 ASP A CA 1
ATOM 1024 C C . ASP A 1 124 ? 26.286 -19.873 -27.689 1.00 68.50 124 ASP A C 1
ATOM 1026 O O . ASP A 1 124 ? 27.073 -20.137 -28.594 1.00 68.50 124 ASP A O 1
ATOM 1030 N N . PHE A 1 125 ? 26.524 -18.904 -26.804 1.00 69.50 125 PHE A N 1
ATOM 1031 C CA . PHE A 1 125 ? 27.698 -18.024 -26.804 1.00 69.50 125 PHE A CA 1
ATOM 1032 C C . PHE A 1 125 ? 28.978 -18.766 -26.393 1.00 69.50 125 PHE A C 1
ATOM 1034 O O . PHE A 1 125 ? 30.062 -18.188 -26.402 1.00 69.50 125 PHE A O 1
ATOM 1041 N N . VAL A 1 126 ? 28.854 -20.032 -25.976 1.00 70.94 126 VAL A N 1
ATOM 1042 C CA . VAL A 1 126 ? 29.979 -20.894 -25.608 1.00 70.94 126 VAL A CA 1
ATOM 1043 C C . VAL A 1 126 ? 30.508 -21.622 -26.840 1.00 70.94 126 VAL A C 1
ATOM 1045 O O . VAL A 1 126 ? 31.719 -21.796 -26.960 1.00 70.94 126 VAL A O 1
ATOM 1048 N N . GLN A 1 127 ? 29.623 -22.053 -27.745 1.00 73.38 127 GLN A N 1
ATOM 1049 C CA . GLN A 1 127 ? 30.001 -22.846 -28.920 1.00 73.38 127 GLN A CA 1
ATOM 1050 C C . GLN A 1 127 ? 29.912 -22.084 -30.246 1.00 73.38 127 GLN A C 1
ATOM 1052 O O . GLN A 1 127 ? 30.485 -22.538 -31.237 1.00 73.38 127 GLN A O 1
ATOM 1057 N N . ARG A 1 128 ? 29.226 -20.936 -30.292 1.00 77.75 128 ARG A N 1
ATOM 1058 C CA . ARG A 1 128 ? 29.068 -20.119 -31.502 1.00 77.75 128 ARG A CA 1
ATOM 1059 C C . ARG A 1 128 ? 29.681 -18.736 -31.307 1.00 77.75 128 ARG A C 1
ATOM 1061 O O . ARG A 1 128 ? 29.032 -17.836 -30.785 1.00 77.75 128 ARG A O 1
ATOM 1068 N N . GLU A 1 129 ? 30.909 -18.545 -31.798 1.00 79.00 129 GLU A N 1
ATOM 1069 C CA . GLU A 1 129 ? 31.555 -17.217 -31.821 1.00 79.00 129 GLU A CA 1
ATOM 1070 C C . GLU A 1 129 ? 30.708 -16.173 -32.568 1.00 79.00 129 GLU A C 1
ATOM 1072 O O . GLU A 1 129 ? 30.652 -15.027 -32.144 1.00 79.00 129 GLU A O 1
ATOM 1077 N N . ALA A 1 130 ? 29.947 -16.578 -33.591 1.00 78.75 130 ALA A N 1
ATOM 1078 C CA . ALA A 1 130 ? 29.047 -15.678 -34.314 1.00 78.75 130 ALA A CA 1
ATOM 1079 C C . ALA A 1 130 ? 27.956 -15.046 -33.423 1.00 78.75 130 ALA A C 1
ATOM 1081 O O . ALA A 1 130 ? 27.608 -13.887 -33.626 1.00 78.75 130 ALA A O 1
ATOM 1082 N N . ASP A 1 131 ? 27.439 -15.775 -32.423 1.00 76.56 131 ASP A N 1
ATOM 1083 C CA . ASP A 1 131 ? 26.457 -15.230 -31.472 1.00 76.56 131 ASP A CA 1
ATOM 1084 C C . ASP A 1 131 ? 27.103 -14.208 -30.520 1.00 76.56 131 ASP A C 1
ATOM 1086 O O . ASP A 1 131 ? 26.428 -13.303 -30.024 1.00 76.56 131 ASP A O 1
ATOM 1090 N N . MET A 1 132 ? 28.401 -14.381 -30.234 1.00 82.25 132 MET A N 1
ATOM 1091 C CA . MET A 1 132 ? 29.188 -13.457 -29.417 1.00 82.25 132 MET A CA 1
ATOM 1092 C C . MET A 1 132 ? 29.505 -12.182 -30.199 1.00 82.25 132 MET A C 1
ATOM 1094 O O . MET A 1 132 ? 29.326 -11.090 -29.666 1.00 82.25 132 MET A O 1
ATOM 1098 N N . ASP A 1 133 ? 29.923 -12.312 -31.457 1.00 85.44 133 ASP A N 1
ATOM 1099 C CA . ASP A 1 133 ? 30.233 -11.175 -32.325 1.00 85.44 133 ASP A CA 1
ATOM 1100 C C . ASP A 1 133 ? 28.989 -10.300 -32.578 1.00 85.44 133 ASP A C 1
ATOM 1102 O O . ASP A 1 133 ? 29.063 -9.081 -32.427 1.00 85.44 133 ASP A O 1
ATOM 1106 N N . ASP A 1 134 ? 27.826 -10.909 -32.857 1.00 84.56 134 ASP A N 1
ATOM 1107 C CA . ASP A 1 134 ? 26.540 -10.202 -33.038 1.00 84.56 134 ASP A CA 1
ATOM 1108 C C . ASP A 1 134 ? 26.107 -9.470 -31.752 1.00 84.56 134 ASP A C 1
ATOM 1110 O O . ASP A 1 134 ? 25.646 -8.324 -31.781 1.00 84.56 134 ASP A O 1
ATOM 1114 N N . LEU A 1 135 ? 26.333 -10.083 -30.583 1.00 84.38 135 LEU A N 1
ATOM 1115 C CA . LEU A 1 135 ? 26.067 -9.440 -29.298 1.00 84.38 135 LEU A CA 1
ATOM 1116 C C . LEU A 1 135 ? 27.003 -8.248 -29.043 1.00 84.38 135 LEU A C 1
ATOM 1118 O O . LEU A 1 135 ? 26.547 -7.211 -28.556 1.00 84.38 135 LEU A O 1
ATOM 1122 N N . VAL A 1 136 ? 28.295 -8.375 -29.359 1.00 88.06 136 VAL A N 1
ATOM 1123 C CA . VAL A 1 136 ? 29.271 -7.282 -29.222 1.00 88.06 136 VAL A CA 1
ATOM 1124 C C . VAL A 1 136 ? 28.895 -6.119 -30.137 1.00 88.06 136 VAL A C 1
ATOM 1126 O O . VAL A 1 136 ? 28.814 -4.987 -29.661 1.00 88.06 136 VAL A O 1
ATOM 1129 N N . GLU A 1 13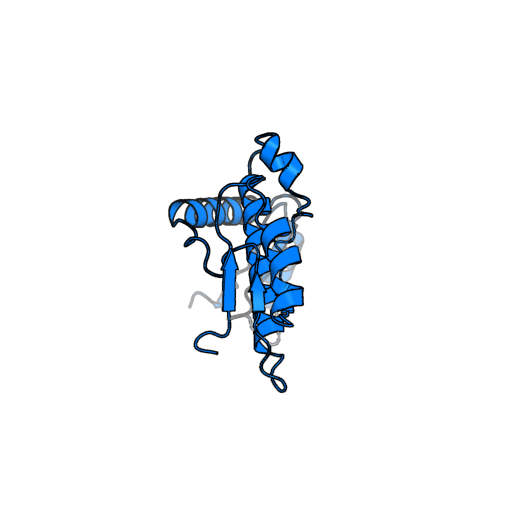7 ? 28.555 -6.387 -31.399 1.00 87.56 137 GLU A N 1
ATOM 1130 C CA . GLU A 1 137 ? 28.081 -5.360 -32.334 1.00 87.56 137 GLU A CA 1
ATOM 1131 C C . GLU A 1 137 ? 26.809 -4.670 -31.811 1.00 87.56 137 GLU A C 1
ATOM 1133 O O . GLU A 1 137 ? 26.652 -3.445 -31.904 1.00 87.56 137 GLU A O 1
ATOM 1138 N N . ARG A 1 138 ? 25.903 -5.426 -31.176 1.00 85.56 138 ARG A N 1
ATOM 1139 C CA . ARG A 1 138 ? 24.694 -4.863 -30.566 1.00 85.56 138 ARG A CA 1
ATOM 1140 C C . ARG A 1 138 ? 24.985 -3.963 -29.368 1.00 85.56 138 ARG A C 1
ATOM 1142 O O . ARG A 1 138 ? 24.304 -2.954 -29.201 1.00 85.56 138 ARG A O 1
ATOM 1149 N N . ILE A 1 139 ? 25.976 -4.309 -28.548 1.00 89.12 139 ILE A N 1
ATOM 1150 C CA . ILE A 1 139 ? 26.425 -3.491 -27.412 1.00 89.12 139 ILE A CA 1
ATOM 1151 C C . ILE A 1 139 ? 27.077 -2.197 -27.914 1.00 89.12 139 ILE A C 1
ATOM 1153 O O . ILE A 1 139 ? 26.786 -1.120 -27.395 1.00 89.12 139 ILE A O 1
ATOM 1157 N N . GLU A 1 140 ? 27.925 -2.282 -28.939 1.00 89.69 140 GLU A N 1
ATOM 1158 C CA . GLU A 1 140 ? 28.617 -1.124 -29.517 1.00 89.69 140 GLU A CA 1
ATOM 1159 C C . GLU A 1 140 ? 27.672 -0.170 -30.264 1.00 89.69 140 GLU A C 1
ATOM 1161 O O . GLU A 1 140 ? 27.913 1.037 -30.300 1.00 89.69 140 GLU A O 1
ATOM 1166 N N . SER A 1 141 ? 26.571 -0.686 -30.817 1.00 86.25 141 SER A N 1
ATOM 1167 C CA . SER A 1 141 ? 25.544 0.098 -31.520 1.00 86.25 141 SER A CA 1
ATOM 1168 C C . SER A 1 141 ? 24.409 0.609 -30.621 1.00 86.25 141 SER A C 1
ATOM 1170 O O . SER A 1 141 ? 23.432 1.175 -31.123 1.00 86.25 141 SER A O 1
ATOM 1172 N N . MET A 1 142 ? 24.516 0.435 -29.299 1.00 85.00 142 MET A N 1
ATOM 1173 C CA . MET A 1 142 ? 23.495 0.898 -28.363 1.00 85.00 142 MET A CA 1
ATOM 1174 C C . MET A 1 142 ? 23.317 2.418 -28.387 1.00 85.00 142 MET A C 1
ATOM 1176 O O . MET A 1 142 ? 24.268 3.189 -28.274 1.00 85.00 142 MET A O 1
ATOM 1180 N N . ASP A 1 143 ? 22.054 2.837 -28.414 1.00 76.69 143 ASP A N 1
ATOM 1181 C CA . ASP A 1 143 ? 21.636 4.225 -28.213 1.00 76.69 143 ASP A CA 1
ATOM 1182 C C . ASP A 1 143 ? 20.703 4.307 -26.986 1.00 76.69 143 ASP A C 1
ATOM 1184 O O . ASP A 1 143 ? 20.654 3.384 -26.166 1.00 76.69 143 ASP A O 1
ATOM 1188 N N . ARG A 1 144 ? 19.991 5.417 -26.785 1.00 79.38 144 ARG A N 1
ATOM 1189 C CA . ARG A 1 144 ? 19.066 5.601 -25.658 1.00 79.38 144 ARG A CA 1
ATOM 1190 C C . ARG A 1 144 ? 17.889 4.627 -25.682 1.00 79.38 144 ARG A C 1
ATOM 1192 O O . ARG A 1 144 ? 17.429 4.181 -26.732 1.00 79.38 144 ARG A O 1
ATOM 1199 N N . GLY A 1 145 ? 17.348 4.397 -24.491 1.00 76.94 145 GLY A N 1
ATOM 1200 C CA . GLY A 1 145 ? 16.144 3.612 -24.280 1.00 76.94 145 GLY A CA 1
ATOM 1201 C C . GLY A 1 145 ? 16.391 2.117 -24.162 1.00 76.94 145 GLY A C 1
ATOM 1202 O O . GLY A 1 145 ? 17.528 1.649 -24.068 1.00 76.94 145 GLY A O 1
ATOM 1203 N N . VAL A 1 146 ? 15.289 1.373 -24.112 1.00 80.75 146 VAL A N 1
ATOM 1204 C CA . VAL A 1 146 ? 15.310 -0.080 -23.947 1.00 80.75 146 VAL A CA 1
ATOM 1205 C C . VAL A 1 146 ? 15.391 -0.756 -25.311 1.00 80.75 146 VAL A C 1
ATOM 1207 O O . VAL A 1 146 ? 14.493 -0.610 -26.141 1.00 80.75 146 VAL A O 1
ATOM 1210 N N . GLN A 1 147 ? 16.446 -1.532 -25.529 1.00 82.88 147 GLN A N 1
ATOM 1211 C CA . GLN A 1 147 ? 16.611 -2.380 -26.703 1.00 82.88 147 GLN A CA 1
ATOM 1212 C C . GLN A 1 147 ? 16.638 -3.847 -26.278 1.00 82.88 147 GLN A C 1
ATOM 1214 O O . GLN A 1 147 ? 17.204 -4.195 -25.244 1.00 82.88 147 GLN A O 1
ATOM 1219 N N . TYR A 1 148 ? 16.037 -4.714 -27.088 1.00 82.50 148 TYR A N 1
ATOM 1220 C CA . TYR A 1 148 ? 16.076 -6.160 -26.884 1.00 82.50 148 TYR A CA 1
ATOM 1221 C C . TYR A 1 148 ? 17.013 -6.777 -27.916 1.00 82.50 148 TYR A C 1
ATOM 1223 O O . TYR A 1 148 ? 16.913 -6.468 -29.109 1.00 82.50 148 TYR A O 1
ATOM 1231 N N . TYR A 1 149 ? 17.923 -7.627 -27.453 1.00 81.75 149 TYR A N 1
ATOM 1232 C CA . TYR A 1 149 ? 18.700 -8.516 -28.303 1.00 81.75 149 TYR A CA 1
ATOM 1233 C C . TYR A 1 149 ? 18.052 -9.895 -28.275 1.00 81.75 149 TYR A C 1
ATOM 1235 O O . TYR A 1 149 ? 18.000 -10.543 -27.228 1.00 81.75 149 TYR A O 1
ATOM 1243 N N . VAL A 1 150 ? 17.539 -10.302 -29.436 1.00 75.38 150 VAL A N 1
ATOM 1244 C CA . VAL A 1 150 ? 17.054 -11.656 -29.692 1.00 75.38 150 VAL A CA 1
ATOM 1245 C C . VAL A 1 150 ? 18.008 -12.261 -30.725 1.00 75.38 150 VAL A C 1
ATOM 1247 O O . VAL A 1 150 ? 18.112 -11.704 -31.820 1.00 75.38 150 VAL A O 1
ATOM 1250 N N . PRO A 1 151 ? 18.712 -13.352 -30.402 1.00 67.50 151 PRO A N 1
ATOM 1251 C CA . PRO A 1 151 ? 19.786 -13.887 -31.236 1.00 67.50 151 PRO A CA 1
ATOM 1252 C C . PRO A 1 151 ? 19.237 -14.444 -32.540 1.00 67.50 151 PRO A C 1
ATOM 1254 O O . PRO A 1 151 ? 18.188 -15.093 -32.551 1.00 67.50 151 PRO A O 1
ATOM 1257 N N . LEU A 1 152 ? 19.977 -14.278 -33.635 1.00 62.19 152 LEU A N 1
ATOM 1258 C CA . LEU A 1 152 ? 19.573 -14.763 -34.959 1.00 62.19 152 LEU A CA 1
ATOM 1259 C C . LEU A 1 152 ? 19.329 -16.286 -35.005 1.00 62.19 152 LEU A C 1
ATOM 1261 O O . LEU A 1 152 ? 18.506 -16.742 -35.795 1.00 62.19 152 LEU A O 1
ATOM 1265 N N . GLY A 1 153 ? 19.955 -17.056 -34.106 1.00 57.19 153 GLY A N 1
ATOM 1266 C CA . GLY A 1 153 ? 19.766 -18.506 -33.965 1.00 57.19 153 GLY A CA 1
ATOM 1267 C C . GLY A 1 153 ? 18.388 -18.973 -33.479 1.00 57.19 153 GLY A C 1
ATOM 1268 O O . GLY A 1 153 ? 18.158 -20.173 -33.426 1.00 57.19 153 GLY A O 1
ATOM 1269 N N . SER A 1 154 ? 17.484 -18.055 -33.129 1.00 52.12 154 SER A N 1
ATOM 1270 C CA . SER A 1 154 ? 16.108 -18.363 -32.700 1.00 52.12 154 SER A CA 1
ATOM 1271 C C . SER A 1 154 ? 15.081 -18.342 -33.847 1.00 52.12 154 SER A C 1
ATOM 1273 O O . SER A 1 154 ? 13.885 -18.533 -33.626 1.00 52.12 154 SER A O 1
ATOM 1275 N N . ARG A 1 155 ? 15.520 -18.094 -35.092 1.00 47.53 155 ARG A N 1
ATOM 1276 C CA . ARG A 1 155 ? 14.678 -18.126 -36.301 1.00 47.53 155 ARG A CA 1
ATOM 1277 C C . ARG A 1 155 ? 15.045 -19.293 -37.224 1.00 47.53 155 ARG A C 1
ATOM 1279 O O . ARG A 1 155 ? 15.337 -19.065 -38.394 1.00 47.53 155 ARG A O 1
ATOM 1286 N N . GLU A 1 156 ? 14.995 -20.520 -36.717 1.00 39.75 156 GLU A N 1
ATOM 1287 C CA . GLU A 1 156 ? 14.907 -21.743 -37.535 1.00 39.75 156 GLU A CA 1
ATOM 1288 C C . GLU A 1 156 ? 13.835 -22.692 -36.993 1.00 39.75 156 GLU A C 1
ATOM 1290 O O . GLU A 1 156 ? 13.755 -22.863 -35.756 1.00 39.75 156 GLU A O 1
#

Foldseek 3Di:
DVDQEAEADDDPPPCLVVVQVVVCVVQVAAEDEQPPPQPLVVVVVVVNPCSVVSRVVVSLVVLVVVVVVVVPDDDDRHRYYYSHDSPPDDDDPVNVVVVVVVVVCCQQPQFVAFAEAEDCVQDPVVPDVPQVVVVVVVVVPIDTHYDYDDTPRVPD

pLDDT: mean 77.91, std 10.81, range [39.75, 95.44]